Protein AF-A0A932YF43-F1 (afdb_monomer_lite)

pLDDT: mean 91.34, std 9.12, range [43.31, 97.31]

Foldseek 3Di:
DQKDADPVHNLDIDGNDFPQAQQNHQVVDCWHDDLFWIQDVVRDIAGDDPFKGWWKDKLNHTDSCRRNDTDDPPIHIDTDIGNDDPVVSVVSSVVSDGDPD

Secondary structure (DSSP, 8-state):
--EEEETTEEEEEEE-STT-BHHHHHTTTT-EE-SSEEE-TT--EEE--SS-EEEEEETTEE-TTGGGSBPPTT--EEEEEES--HHHHHHHHHHS-----

Sequence (101 aa):
PSVYIEGTNPNVIKIKKSGITWNDFFNTLPFSLTHECLTTGTKETFCSNTTKTLRFYLNGVRKTTVLEEVIQSGDQLLVSYGNEGDDVISRQLRSITEPTL

Structure (mmCIF, N/CA/C/O backbone):
data_AF-A0A932YF43-F1
#
_entry.id   AF-A0A932YF43-F1
#
loop_
_atom_site.group_PDB
_atom_site.id
_atom_site.type_symbol
_atom_site.label_atom_id
_atom_site.label_alt_id
_atom_site.label_comp_id
_atom_site.label_asym_id
_atom_site.label_entity_id
_atom_site.label_seq_id
_atom_site.pdbx_PDB_ins_code
_atom_site.Cartn_x
_atom_site.Cartn_y
_atom_site.Cartn_z
_atom_site.occupancy
_atom_site.B_iso_or_equiv
_atom_site.auth_seq_id
_atom_site.auth_comp_id
_atom_site.auth_asym_id
_atom_site.auth_atom_id
_atom_site.pdbx_PDB_model_num
ATOM 1 N N . PRO A 1 1 ? -9.454 9.595 14.809 1.00 77.19 1 PRO A N 1
ATOM 2 C CA . PRO A 1 1 ? -9.404 8.961 13.467 1.00 77.19 1 PRO A CA 1
ATOM 3 C C . PRO A 1 1 ? -10.320 7.733 13.395 1.00 77.19 1 PRO A C 1
ATOM 5 O O . PRO A 1 1 ? -10.328 6.933 14.329 1.00 77.19 1 PRO A O 1
ATOM 8 N N . SER A 1 2 ? -11.097 7.607 12.316 1.00 89.00 2 SER A N 1
ATOM 9 C CA . SER A 1 2 ? -11.957 6.437 12.054 1.00 89.00 2 SER A CA 1
ATOM 10 C C . SER A 1 2 ? -11.160 5.201 11.629 1.00 89.00 2 SER A C 1
ATOM 12 O O . SER A 1 2 ? -11.649 4.083 11.755 1.00 89.00 2 SER A O 1
ATOM 14 N N . VAL A 1 3 ? -9.931 5.413 11.163 1.00 93.44 3 VAL A N 1
ATOM 15 C CA . VAL A 1 3 ? -8.941 4.400 10.805 1.00 93.44 3 VAL A CA 1
ATOM 16 C C . VAL A 1 3 ? -7.550 4.954 11.119 1.00 93.44 3 VAL A C 1
ATOM 18 O O . VAL A 1 3 ? -7.351 6.166 11.010 1.00 93.44 3 VAL A O 1
ATOM 21 N N . TYR A 1 4 ? -6.637 4.125 11.624 1.00 92.94 4 TYR A N 1
ATOM 22 C CA . TYR A 1 4 ? -5.275 4.533 11.994 1.00 92.94 4 TYR A CA 1
ATOM 23 C C . TYR A 1 4 ? -4.344 3.326 12.148 1.00 92.94 4 TYR A C 1
ATOM 25 O O . TYR A 1 4 ? -4.802 2.208 12.373 1.00 92.94 4 TYR A O 1
ATOM 33 N N . ILE A 1 5 ? -3.037 3.576 12.075 1.00 92.19 5 ILE A N 1
ATOM 34 C CA . ILE A 1 5 ? -1.991 2.588 12.364 1.00 92.19 5 ILE A CA 1
ATOM 35 C C . ILE A 1 5 ? -1.903 2.356 13.880 1.00 92.19 5 ILE A C 1
ATOM 37 O O . ILE A 1 5 ? -1.867 3.312 14.657 1.00 92.19 5 ILE A O 1
ATOM 41 N N . GLU A 1 6 ? -1.867 1.097 14.312 1.00 91.75 6 GLU A N 1
ATOM 42 C CA . GLU A 1 6 ? -1.666 0.729 15.713 1.00 91.75 6 GLU A CA 1
ATOM 43 C C . GLU A 1 6 ? -0.275 1.159 16.201 1.00 91.75 6 GLU A C 1
ATOM 45 O O . GLU A 1 6 ? 0.747 0.806 15.622 1.00 91.75 6 GLU A O 1
ATOM 50 N N . GLY A 1 7 ? -0.221 1.915 17.302 1.00 88.62 7 GLY A N 1
ATOM 51 C CA . GLY A 1 7 ? 1.037 2.491 17.791 1.00 88.62 7 GLY A CA 1
ATOM 52 C C . GLY A 1 7 ? 2.077 1.46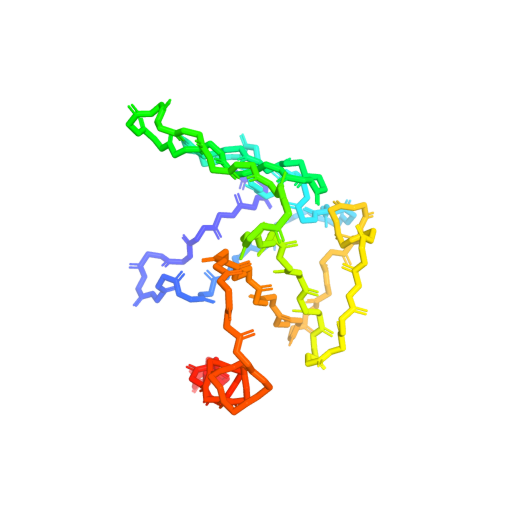1 18.244 1.00 88.62 7 GLY A C 1
ATOM 53 O O . GLY A 1 7 ? 3.269 1.742 18.193 1.00 88.62 7 GLY A O 1
ATOM 54 N N . THR A 1 8 ? 1.644 0.274 18.677 1.00 89.88 8 THR A N 1
ATOM 55 C CA . THR A 1 8 ? 2.530 -0.819 19.108 1.00 89.88 8 THR A CA 1
ATOM 56 C C . THR A 1 8 ? 2.954 -1.737 17.962 1.00 89.88 8 THR A C 1
ATOM 58 O O . THR A 1 8 ? 3.945 -2.449 18.106 1.00 89.88 8 THR A O 1
ATOM 61 N N . ASN A 1 9 ? 2.238 -1.727 16.832 1.00 85.75 9 ASN A N 1
ATOM 62 C CA . ASN A 1 9 ? 2.564 -2.523 15.654 1.00 85.75 9 ASN A CA 1
ATOM 63 C C . ASN A 1 9 ? 2.188 -1.763 14.367 1.00 85.75 9 ASN A C 1
ATOM 65 O O . ASN A 1 9 ? 1.013 -1.744 13.990 1.00 85.75 9 ASN A O 1
ATOM 69 N N . PRO A 1 10 ? 3.167 -1.183 13.647 1.00 85.88 10 PRO A N 1
ATOM 70 C CA . PRO A 1 10 ? 2.893 -0.361 12.473 1.00 85.88 10 PRO A CA 1
ATOM 71 C C . PRO A 1 10 ? 2.334 -1.140 11.272 1.00 85.88 10 PRO A C 1
ATOM 73 O O . PRO A 1 10 ? 1.872 -0.523 10.316 1.00 85.88 10 PRO A O 1
ATOM 76 N N . ASN A 1 11 ? 2.340 -2.477 11.325 1.00 84.50 11 ASN A N 1
ATOM 77 C CA . ASN A 1 11 ? 1.748 -3.339 10.301 1.00 84.50 11 ASN A CA 1
ATOM 78 C C . ASN A 1 11 ? 0.243 -3.570 10.517 1.00 84.50 11 ASN A C 1
ATOM 80 O O . ASN A 1 11 ? -0.409 -4.182 9.674 1.00 84.50 11 ASN A O 1
ATOM 84 N N . VAL A 1 12 ? -0.319 -3.112 11.641 1.00 88.06 12 VAL A N 1
ATOM 85 C CA . VAL A 1 12 ? -1.732 -3.303 11.981 1.00 88.06 12 VAL A CA 1
ATOM 86 C C . VAL A 1 12 ? -2.490 -1.995 11.826 1.00 88.06 12 VAL A C 1
ATOM 88 O O . VAL A 1 12 ? -2.123 -0.963 12.386 1.00 88.06 12 VAL A O 1
ATOM 91 N N . ILE A 1 13 ? -3.608 -2.055 11.110 1.00 90.88 13 ILE A N 1
ATOM 92 C CA . ILE A 1 13 ? -4.549 -0.946 10.968 1.00 90.88 13 ILE A CA 1
ATOM 93 C C . ILE A 1 13 ? -5.756 -1.225 11.866 1.00 90.88 13 ILE A C 1
ATOM 95 O O . ILE A 1 13 ? -6.354 -2.298 11.814 1.00 90.88 13 ILE A O 1
ATOM 99 N N . LYS A 1 14 ? -6.141 -0.253 12.697 1.00 92.31 14 LYS A N 1
ATOM 100 C CA . LYS A 1 14 ? -7.366 -0.311 13.506 1.00 92.31 14 LYS A CA 1
ATOM 101 C C . LYS A 1 14 ? -8.467 0.489 12.834 1.00 92.31 14 LYS A C 1
ATOM 103 O O . LYS A 1 14 ? -8.293 1.671 12.540 1.00 92.31 14 LYS A O 1
ATOM 108 N N . ILE A 1 15 ? -9.626 -0.139 12.667 1.00 91.94 15 ILE A N 1
ATOM 109 C CA . ILE A 1 15 ? -10.817 0.451 12.053 1.00 91.94 15 ILE A CA 1
ATOM 110 C C . ILE A 1 15 ? -11.889 0.625 13.131 1.00 91.94 15 ILE A C 1
ATOM 112 O O . ILE A 1 15 ? -12.231 -0.318 13.836 1.00 91.94 15 ILE A O 1
ATOM 116 N N . LYS A 1 16 ? -12.417 1.844 13.270 1.00 90.94 16 LYS A N 1
ATOM 117 C CA . LYS A 1 16 ? -13.481 2.199 14.229 1.00 90.94 16 LYS A CA 1
ATOM 118 C C . LYS A 1 16 ? -14.847 2.414 13.576 1.00 90.94 16 LYS A C 1
ATOM 120 O O . LYS A 1 16 ? -15.848 2.480 14.281 1.00 90.94 16 LYS A O 1
ATOM 125 N N . LYS A 1 17 ? -14.892 2.565 12.250 1.00 91.44 17 LYS A N 1
ATOM 126 C CA . LYS A 1 17 ? -16.109 2.818 11.469 1.00 91.44 17 LYS A CA 1
ATOM 127 C C . LYS A 1 17 ? -16.205 1.793 10.340 1.00 91.44 17 LYS A C 1
ATOM 129 O O . LYS A 1 17 ? -15.206 1.521 9.689 1.00 91.44 17 LYS A O 1
ATOM 134 N N . SER A 1 18 ? -17.389 1.243 10.098 1.00 90.00 18 SER A N 1
ATOM 135 C CA . SER A 1 18 ? -17.626 0.358 8.954 1.00 90.00 18 SER A CA 1
ATOM 136 C C . SER A 1 18 ? -17.549 1.113 7.620 1.00 90.00 18 SER A C 1
ATOM 138 O O . SER A 1 18 ? -17.756 2.328 7.564 1.00 90.00 18 SER A O 1
ATOM 140 N N . GLY A 1 19 ? -17.265 0.382 6.539 1.00 95.12 19 GLY A N 1
ATOM 141 C CA . GLY A 1 19 ? -17.248 0.935 5.180 1.00 95.12 19 GLY A CA 1
ATOM 142 C C . GLY A 1 19 ? -16.017 1.780 4.841 1.00 95.12 19 GLY A C 1
ATOM 143 O O . GLY A 1 19 ? -16.053 2.507 3.859 1.00 95.12 19 GLY A O 1
ATOM 144 N N . ILE A 1 20 ? -14.953 1.711 5.647 1.00 96.25 20 ILE A N 1
ATOM 145 C CA . ILE A 1 20 ? -13.680 2.382 5.361 1.00 96.25 20 ILE A CA 1
ATOM 146 C C . ILE A 1 20 ? -12.962 1.635 4.238 1.00 96.25 20 ILE A C 1
ATOM 148 O O . ILE A 1 20 ? -12.742 0.428 4.341 1.00 96.25 20 ILE A O 1
ATOM 152 N N . THR A 1 21 ? -12.586 2.360 3.191 1.00 96.44 21 THR A N 1
ATOM 153 C CA . THR A 1 21 ? -11.796 1.836 2.072 1.00 96.44 21 THR A CA 1
ATOM 154 C C . THR A 1 21 ? -10.293 1.962 2.317 1.00 96.44 21 THR A C 1
ATOM 156 O O . THR A 1 21 ? -9.846 2.705 3.197 1.00 96.44 21 THR A O 1
ATOM 159 N N . TRP A 1 22 ? -9.483 1.271 1.514 1.00 95.50 22 TRP A N 1
ATOM 160 C CA . TRP A 1 22 ? -8.031 1.473 1.525 1.00 95.50 22 TRP A CA 1
ATOM 161 C C . TRP A 1 22 ? -7.645 2.918 1.180 1.00 95.50 22 TRP A C 1
ATOM 163 O O . TRP A 1 22 ? -6.751 3.471 1.821 1.00 95.50 22 TRP A O 1
ATOM 173 N N . ASN A 1 23 ? -8.347 3.569 0.244 1.00 95.19 23 ASN A N 1
ATOM 174 C CA . ASN A 1 23 ? -8.138 4.987 -0.059 1.00 95.19 23 ASN A CA 1
ATOM 175 C C . ASN A 1 23 ? -8.400 5.884 1.160 1.00 95.19 23 ASN A C 1
ATOM 177 O O . ASN A 1 23 ? -7.595 6.761 1.471 1.00 95.19 23 ASN A O 1
ATOM 181 N N . ASP A 1 24 ? -9.497 5.643 1.888 1.00 94.81 24 ASP A N 1
ATOM 182 C CA . ASP A 1 24 ? -9.810 6.388 3.113 1.00 94.81 24 ASP A CA 1
ATOM 183 C C . ASP A 1 24 ? -8.684 6.276 4.144 1.00 94.81 24 ASP A C 1
ATOM 185 O O . ASP A 1 24 ? -8.342 7.270 4.784 1.00 94.81 24 ASP A O 1
ATOM 189 N N . PHE A 1 25 ? -8.089 5.087 4.295 1.00 94.44 25 PHE A N 1
ATOM 190 C CA . PHE A 1 25 ? -6.942 4.884 5.177 1.00 94.44 25 PHE A CA 1
ATOM 191 C C . PHE A 1 25 ? -5.721 5.693 4.737 1.00 94.44 25 PHE A C 1
ATOM 193 O O . PHE A 1 25 ? -5.175 6.442 5.551 1.00 94.44 25 PHE A O 1
ATOM 200 N N . PHE A 1 26 ? -5.298 5.590 3.476 1.00 93.69 26 PHE A N 1
ATOM 201 C CA . PHE A 1 26 ? -4.108 6.307 3.009 1.00 93.69 26 PHE A CA 1
ATOM 202 C C . PHE A 1 26 ? -4.275 7.826 3.077 1.00 93.69 26 PHE A C 1
ATOM 204 O O . PHE A 1 26 ? -3.327 8.508 3.452 1.00 93.69 26 PHE A O 1
ATOM 211 N N . ASN A 1 27 ? -5.489 8.343 2.867 1.00 92.19 27 ASN A N 1
ATOM 212 C CA . ASN A 1 27 ? -5.802 9.765 3.045 1.00 92.19 27 ASN A CA 1
ATOM 213 C C . ASN A 1 27 ? -5.640 10.265 4.495 1.00 92.19 27 ASN A C 1
ATOM 215 O O . ASN A 1 27 ? -5.638 11.474 4.726 1.00 92.19 27 ASN A O 1
ATOM 219 N N . THR A 1 28 ? -5.505 9.371 5.484 1.00 92.50 28 THR A N 1
ATOM 220 C CA . THR A 1 28 ? -5.172 9.758 6.869 1.00 92.50 28 THR A CA 1
ATOM 221 C C . THR A 1 28 ? -3.679 9.970 7.106 1.00 92.50 28 THR A C 1
ATOM 223 O O . THR A 1 28 ? -3.299 10.540 8.131 1.00 92.50 28 THR A O 1
ATOM 226 N N . LEU A 1 29 ? -2.831 9.497 6.195 1.00 92.56 29 LEU A N 1
ATOM 227 C CA . LEU A 1 29 ? -1.383 9.544 6.322 1.00 92.56 29 LEU A CA 1
ATOM 228 C C . LEU A 1 29 ? -0.816 10.720 5.508 1.00 92.56 29 LEU A C 1
ATOM 230 O O . LEU A 1 29 ? -1.473 11.214 4.595 1.00 92.56 29 LEU A O 1
ATOM 234 N N . PRO A 1 30 ? 0.431 11.160 5.756 1.00 92.31 30 PRO A N 1
ATOM 235 C CA . PRO A 1 30 ? 1.092 12.148 4.899 1.00 92.31 30 PRO A CA 1
ATOM 236 C C . PRO A 1 30 ? 1.510 11.573 3.527 1.00 92.31 30 PRO A C 1
ATOM 238 O O . PRO A 1 30 ? 2.369 12.140 2.868 1.00 92.31 30 PRO A O 1
ATOM 241 N N . PHE A 1 31 ? 0.938 10.448 3.099 1.00 90.88 31 PHE A N 1
ATOM 242 C CA . PHE A 1 31 ? 1.186 9.805 1.811 1.00 90.88 31 PHE A CA 1
ATOM 243 C C . PHE A 1 31 ? -0.102 9.859 0.991 1.00 90.88 31 PHE A C 1
ATOM 245 O O . PHE A 1 31 ? -1.192 9.917 1.553 1.0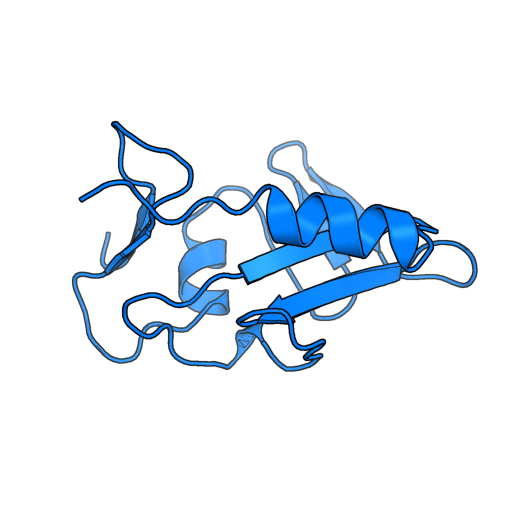0 90.88 31 PHE A O 1
ATOM 252 N N . SER A 1 32 ? 0.002 9.775 -0.329 1.00 91.12 32 SER A N 1
ATOM 253 C CA . SER A 1 32 ? -1.160 9.528 -1.180 1.00 91.12 32 SER A CA 1
ATOM 254 C C . SER A 1 32 ? -0.854 8.450 -2.205 1.00 91.12 32 SER A C 1
ATOM 256 O O . SER A 1 32 ? 0.287 8.268 -2.635 1.00 91.12 32 SER A O 1
ATOM 258 N N . LEU A 1 33 ? -1.893 7.707 -2.572 1.00 95.12 33 LEU A N 1
ATOM 259 C CA . LEU A 1 33 ? -1.832 6.671 -3.587 1.00 95.12 33 LEU A CA 1
ATOM 260 C C . LEU A 1 33 ? -2.897 6.940 -4.640 1.00 95.12 33 LEU A C 1
ATOM 262 O O . LEU A 1 33 ? -4.040 7.263 -4.326 1.00 95.12 33 LEU A O 1
ATOM 266 N N . THR A 1 34 ? -2.513 6.764 -5.893 1.00 94.94 34 THR A N 1
ATOM 267 C CA . THR A 1 34 ? -3.427 6.494 -6.998 1.00 94.94 34 THR A CA 1
ATOM 268 C C . THR A 1 34 ? -3.136 5.092 -7.523 1.00 94.94 34 THR A C 1
ATOM 270 O O . THR A 1 34 ? -2.194 4.431 -7.083 1.00 94.94 34 THR A O 1
ATOM 273 N N . HIS A 1 35 ? -3.904 4.645 -8.513 1.00 93.50 35 HIS A N 1
ATOM 274 C CA . HIS A 1 35 ? -3.646 3.372 -9.195 1.00 93.50 35 HIS A CA 1
ATOM 275 C C . HIS A 1 35 ? -2.273 3.300 -9.868 1.00 93.50 35 HIS A C 1
ATOM 277 O O . HIS A 1 35 ? -1.773 2.206 -10.121 1.00 93.50 35 HIS A O 1
ATOM 283 N N . GLU A 1 36 ? -1.646 4.448 -10.132 1.00 95.44 36 GLU A N 1
ATOM 284 C CA . GLU A 1 36 ? -0.376 4.515 -10.851 1.00 95.44 36 GLU A CA 1
ATOM 285 C C . GLU A 1 36 ? 0.754 5.162 -10.055 1.00 95.44 36 GLU A C 1
ATOM 287 O O . GLU A 1 36 ? 1.911 4.876 -10.361 1.00 95.44 36 GLU A O 1
ATOM 292 N N . CYS A 1 37 ? 0.457 5.995 -9.054 1.00 96.44 37 CYS A N 1
ATOM 293 C CA . CYS A 1 37 ? 1.445 6.824 -8.371 1.00 96.44 37 CYS A CA 1
ATOM 294 C C . CYS A 1 37 ? 1.378 6.698 -6.847 1.00 96.44 37 CYS A C 1
ATOM 296 O O . CYS A 1 37 ? 0.304 6.747 -6.254 1.00 96.44 37 CYS A O 1
ATOM 298 N N . LEU A 1 38 ? 2.548 6.621 -6.216 1.00 95.94 38 LEU A N 1
ATOM 299 C CA . LEU A 1 38 ? 2.750 6.830 -4.783 1.00 95.94 38 LEU A CA 1
ATOM 300 C C . LEU A 1 38 ? 3.398 8.200 -4.571 1.00 95.94 38 LEU A C 1
ATOM 302 O O . LEU A 1 38 ? 4.472 8.444 -5.118 1.00 95.94 38 LEU A O 1
ATOM 306 N N . THR A 1 39 ? 2.803 9.056 -3.744 1.00 96.19 39 THR A N 1
ATOM 307 C CA . THR A 1 39 ? 3.436 10.287 -3.254 1.00 96.19 39 THR A CA 1
ATOM 308 C C . THR A 1 39 ? 3.760 10.148 -1.769 1.00 96.19 39 THR A C 1
ATOM 310 O O . THR A 1 39 ? 2.900 9.789 -0.964 1.00 96.19 39 THR A O 1
ATOM 313 N N . THR A 1 40 ? 5.010 10.414 -1.393 1.00 94.56 40 THR A N 1
ATOM 314 C CA . THR A 1 40 ? 5.503 10.266 -0.019 1.00 94.56 40 THR A CA 1
ATOM 315 C C . THR A 1 40 ? 5.247 11.499 0.846 1.00 94.56 40 THR A C 1
ATOM 317 O O . THR A 1 40 ? 4.990 12.590 0.337 1.00 94.56 40 THR A O 1
ATOM 320 N N . GLY A 1 41 ? 5.419 11.366 2.168 1.00 91.81 41 GLY A N 1
ATOM 321 C CA . GLY A 1 41 ? 5.402 12.509 3.097 1.00 91.81 41 GLY A CA 1
ATOM 322 C C . GLY A 1 41 ? 6.464 13.575 2.823 1.00 91.81 41 GLY A C 1
ATOM 323 O O . GLY A 1 41 ? 6.277 14.737 3.179 1.00 91.81 41 GLY A O 1
ATOM 324 N N . THR A 1 42 ? 7.547 13.213 2.131 1.00 95.44 42 THR A N 1
ATOM 325 C CA . THR A 1 42 ? 8.578 14.135 1.628 1.00 95.44 42 THR A CA 1
ATOM 326 C C . THR A 1 42 ? 8.214 14.766 0.280 1.00 95.44 42 THR A C 1
ATOM 328 O O . THR A 1 42 ? 8.992 15.555 -0.250 1.00 95.44 42 THR A O 1
ATOM 331 N N . LYS A 1 43 ? 7.014 14.484 -0.248 1.00 94.25 43 LYS A N 1
ATOM 332 C CA . LYS A 1 43 ? 6.484 14.920 -1.553 1.00 94.25 43 LYS A CA 1
ATOM 333 C C . LYS A 1 43 ? 7.184 14.309 -2.770 1.00 94.25 43 LYS A C 1
ATOM 335 O O . LYS A 1 43 ? 6.960 14.758 -3.894 1.00 94.25 43 LYS A O 1
ATOM 340 N N . GLU A 1 44 ? 7.992 13.270 -2.582 1.00 96.94 44 GLU A N 1
ATOM 341 C CA . GLU A 1 44 ? 8.544 12.503 -3.699 1.00 96.94 44 GLU A CA 1
ATOM 342 C C . GLU A 1 44 ? 7.435 11.670 -4.333 1.00 96.94 44 GLU A C 1
ATOM 344 O O . GLU A 1 44 ? 6.604 11.100 -3.630 1.00 96.94 44 GLU A O 1
ATOM 349 N N . THR A 1 45 ? 7.398 11.615 -5.664 1.00 97.06 45 THR A N 1
ATOM 350 C CA . THR A 1 45 ? 6.348 10.902 -6.398 1.00 97.06 45 THR A CA 1
ATOM 351 C C . THR A 1 45 ? 6.944 9.810 -7.274 1.00 97.06 45 THR A C 1
ATOM 353 O O . THR A 1 45 ? 7.862 10.044 -8.059 1.00 97.06 45 THR A O 1
ATOM 356 N N . PHE A 1 46 ? 6.383 8.614 -7.147 1.00 96.94 46 PHE A N 1
ATOM 357 C CA . PHE A 1 46 ? 6.797 7.390 -7.812 1.00 96.94 46 PHE A CA 1
ATOM 358 C C . PHE A 1 46 ? 5.631 6.865 -8.648 1.00 96.94 46 PHE A C 1
ATOM 360 O O . PHE A 1 46 ? 4.740 6.199 -8.125 1.00 96.94 46 PHE A O 1
ATOM 367 N N . CYS A 1 47 ? 5.626 7.197 -9.940 1.00 97.31 47 CYS A N 1
ATOM 368 C CA . CYS A 1 47 ? 4.589 6.775 -10.878 1.00 97.31 47 CYS A CA 1
ATOM 369 C C . CYS A 1 47 ? 5.045 5.607 -11.750 1.00 97.31 47 CYS A C 1
ATOM 371 O O . CYS A 1 47 ? 6.204 5.530 -12.174 1.00 97.31 47 CYS A O 1
ATOM 373 N N . SER A 1 48 ? 4.100 4.723 -12.049 1.00 96.88 48 SER A N 1
ATOM 374 C CA . SER A 1 48 ? 4.267 3.634 -13.001 1.00 96.88 48 SER A CA 1
ATOM 375 C C . SER A 1 48 ? 4.688 4.172 -14.367 1.00 96.88 48 SER A C 1
ATOM 377 O O . SER A 1 48 ? 4.200 5.196 -14.835 1.00 96.88 48 SER A O 1
ATOM 379 N N . ASN A 1 49 ? 5.622 3.479 -15.006 1.00 96.06 49 ASN A N 1
ATOM 380 C CA . ASN A 1 49 ? 6.141 3.783 -16.331 1.00 96.06 49 ASN A CA 1
ATOM 381 C C . ASN A 1 49 ? 6.602 2.487 -17.020 1.00 96.06 49 ASN A C 1
ATOM 383 O O . ASN A 1 49 ? 6.315 1.382 -16.560 1.00 96.06 49 ASN A O 1
ATOM 387 N N . THR A 1 50 ? 7.338 2.611 -18.125 1.00 94.88 50 THR A N 1
ATOM 388 C CA . THR A 1 50 ? 7.824 1.472 -18.921 1.00 94.88 50 THR A CA 1
ATOM 389 C C . THR A 1 50 ? 8.805 0.556 -18.186 1.00 94.88 50 THR A C 1
ATOM 391 O O . THR A 1 50 ? 8.976 -0.590 -18.586 1.00 94.88 50 THR A O 1
ATOM 394 N N . THR A 1 51 ? 9.455 1.038 -17.126 1.00 94.31 51 THR A N 1
ATOM 395 C CA . THR A 1 51 ? 10.498 0.305 -16.392 1.00 94.31 51 THR A CA 1
ATOM 396 C C . THR A 1 51 ? 10.105 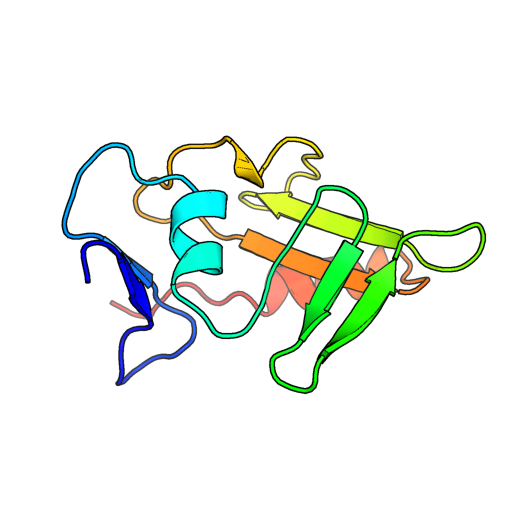-0.053 -14.966 1.00 94.31 51 THR A C 1
ATOM 398 O O . THR A 1 51 ? 10.586 -1.053 -14.448 1.00 94.31 51 THR A O 1
ATOM 401 N N . LYS A 1 52 ? 9.247 0.738 -14.316 1.00 96.50 52 LYS A N 1
ATOM 402 C CA . LYS A 1 52 ? 8.821 0.539 -12.925 1.00 96.50 52 LYS A CA 1
ATOM 403 C C . LYS A 1 52 ? 7.308 0.566 -12.839 1.00 96.50 52 LYS A C 1
ATOM 405 O O . LYS A 1 52 ? 6.668 1.371 -13.503 1.00 96.50 52 LYS A O 1
ATOM 410 N N . THR A 1 53 ? 6.731 -0.280 -12.000 1.00 95.69 53 THR A N 1
ATOM 411 C CA . THR A 1 53 ? 5.281 -0.387 -11.840 1.00 95.69 53 THR A CA 1
ATOM 412 C C . THR A 1 53 ? 4.924 -0.324 -10.366 1.00 95.69 53 THR A C 1
ATOM 414 O O . THR A 1 53 ? 5.541 -1.013 -9.555 1.00 95.69 53 THR A O 1
ATOM 417 N N . LEU A 1 54 ? 3.911 0.472 -10.038 1.00 96.50 54 LEU A N 1
ATOM 418 C CA . LEU A 1 54 ? 3.205 0.411 -8.768 1.00 96.50 54 LEU A CA 1
ATOM 419 C C . LEU A 1 54 ? 2.202 -0.745 -8.835 1.00 96.50 54 LEU A C 1
ATOM 421 O O . LEU A 1 54 ? 1.391 -0.837 -9.758 1.00 96.50 54 LEU A O 1
ATOM 425 N N . ARG A 1 55 ? 2.295 -1.679 -7.896 1.00 95.81 55 ARG A N 1
ATOM 426 C CA . ARG A 1 55 ? 1.488 -2.895 -7.860 1.00 95.81 55 ARG A CA 1
ATOM 427 C C . ARG A 1 55 ? 0.874 -3.052 -6.485 1.00 95.81 55 ARG A C 1
ATOM 429 O O . ARG A 1 55 ? 1.532 -2.840 -5.469 1.00 95.81 55 ARG A O 1
ATOM 436 N N . PHE A 1 56 ? -0.369 -3.503 -6.491 1.00 96.62 56 PHE A N 1
ATOM 437 C CA . PHE A 1 56 ? -1.137 -3.775 -5.293 1.00 96.62 56 PHE A CA 1
ATOM 438 C C . PHE A 1 56 ? -1.512 -5.248 -5.247 1.00 96.62 56 PHE A C 1
ATOM 440 O O . PHE A 1 56 ? -1.948 -5.805 -6.262 1.00 96.62 56 PHE A O 1
ATOM 447 N N . TYR A 1 57 ? -1.370 -5.857 -4.074 1.00 96.19 57 TYR A N 1
ATOM 448 C CA . TYR A 1 57 ? -1.823 -7.218 -3.820 1.00 96.19 57 TYR A CA 1
ATOM 449 C C . TYR A 1 57 ? -2.674 -7.233 -2.561 1.00 96.19 57 TYR A C 1
ATOM 451 O O . TYR A 1 57 ? -2.178 -6.912 -1.483 1.00 96.19 57 TYR A O 1
ATOM 459 N N . LEU A 1 58 ? -3.941 -7.610 -2.712 1.00 95.94 58 LEU A N 1
ATOM 460 C CA . LEU A 1 58 ? -4.858 -7.821 -1.600 1.00 95.94 58 LEU A CA 1
ATOM 461 C C . LEU A 1 58 ? -4.924 -9.320 -1.332 1.00 95.94 58 LEU A C 1
ATOM 463 O O . LEU A 1 58 ? -5.272 -10.087 -2.232 1.00 95.94 58 LEU A O 1
ATOM 467 N N . ASN A 1 59 ? -4.554 -9.739 -0.124 1.00 94.44 59 ASN A N 1
ATOM 468 C CA . ASN A 1 59 ? -4.524 -11.148 0.280 1.00 94.44 59 ASN A CA 1
ATOM 469 C C . ASN A 1 59 ? -3.727 -12.018 -0.717 1.00 94.44 59 ASN A C 1
ATOM 471 O O . ASN A 1 59 ? -4.144 -13.106 -1.108 1.00 94.44 59 ASN A O 1
ATOM 475 N N . GLY A 1 60 ? -2.596 -11.486 -1.199 1.00 93.69 60 GLY A N 1
ATOM 476 C CA . GLY A 1 60 ? -1.713 -12.145 -2.170 1.00 93.69 60 GLY A CA 1
ATOM 477 C C . GLY A 1 60 ? -2.151 -12.062 -3.636 1.00 93.69 60 GLY A C 1
ATOM 478 O O . GLY A 1 60 ? -1.373 -12.419 -4.519 1.00 93.69 60 GLY A O 1
ATOM 479 N N . VAL A 1 61 ? -3.349 -11.550 -3.929 1.00 95.00 61 VAL A N 1
ATOM 480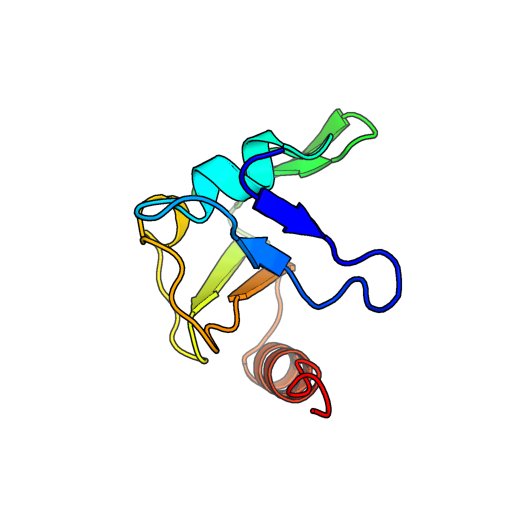 C CA . VAL A 1 61 ? -3.877 -11.458 -5.296 1.00 95.00 61 VAL A CA 1
ATOM 481 C C . VAL A 1 61 ? -3.678 -10.054 -5.850 1.00 95.00 61 VAL A C 1
ATOM 483 O O . VAL A 1 61 ? -4.100 -9.067 -5.246 1.00 95.00 61 VAL A O 1
ATOM 486 N N . ARG A 1 62 ? -3.060 -9.955 -7.034 1.00 95.12 62 ARG A N 1
ATOM 487 C CA . ARG A 1 62 ? -2.861 -8.672 -7.717 1.00 95.12 62 ARG A CA 1
ATOM 488 C C . ARG A 1 62 ? -4.212 -8.033 -8.042 1.00 95.12 62 ARG A C 1
ATOM 490 O O . ARG A 1 62 ? -5.024 -8.647 -8.732 1.00 95.12 62 ARG A O 1
ATOM 497 N N . LYS A 1 63 ? -4.433 -6.794 -7.599 1.00 95.69 63 LYS A N 1
ATOM 498 C CA . LYS A 1 63 ? -5.715 -6.096 -7.779 1.00 95.69 63 LYS A CA 1
ATOM 499 C C . LYS A 1 63 ? -5.497 -4.620 -8.080 1.00 95.69 63 LYS A C 1
ATOM 501 O O . LYS A 1 63 ? -4.931 -3.904 -7.270 1.00 95.69 63 LYS A O 1
ATOM 506 N N . THR A 1 64 ? -5.934 -4.155 -9.247 1.00 93.25 64 THR A N 1
ATOM 507 C CA . THR A 1 64 ? -5.734 -2.756 -9.663 1.00 93.25 64 THR A CA 1
ATOM 508 C C . THR A 1 64 ? -6.728 -1.796 -9.031 1.00 93.25 64 THR A C 1
ATOM 510 O O . THR A 1 64 ? -6.433 -0.622 -8.988 1.00 93.25 64 THR A O 1
ATOM 513 N N . THR A 1 65 ? -7.872 -2.265 -8.536 1.00 94.00 65 THR A N 1
ATOM 514 C CA . THR A 1 65 ? -8.932 -1.432 -7.934 1.00 94.00 65 THR A CA 1
ATOM 515 C C . THR A 1 65 ? -8.942 -1.539 -6.410 1.00 94.00 65 THR A C 1
ATOM 517 O O . THR A 1 65 ? -9.996 -1.576 -5.786 1.00 94.00 65 THR A O 1
ATOM 520 N N . VAL A 1 66 ? -7.773 -1.733 -5.788 1.00 96.00 66 VAL A N 1
ATOM 521 C CA . VAL A 1 66 ? -7.717 -2.015 -4.344 1.00 96.00 66 VAL A CA 1
ATOM 522 C C . VAL A 1 66 ? -8.121 -0.808 -3.500 1.00 96.00 66 VAL A C 1
ATOM 524 O O . VAL A 1 66 ? -8.626 -0.975 -2.396 1.00 96.00 66 VAL A O 1
ATOM 527 N N . LEU A 1 67 ? -7.902 0.405 -4.014 1.00 95.81 67 LEU A N 1
ATOM 528 C CA . LEU A 1 67 ? -8.147 1.646 -3.285 1.00 95.81 67 LEU A CA 1
ATOM 529 C C . LEU A 1 67 ? -9.641 1.843 -2.991 1.00 95.81 67 LEU A C 1
ATOM 531 O O . LEU A 1 67 ? -9.982 2.420 -1.961 1.00 95.81 67 LEU A O 1
ATOM 535 N N . GLU A 1 68 ? -10.518 1.317 -3.845 1.00 96.31 68 GLU A N 1
ATOM 536 C CA . GLU A 1 68 ? -11.972 1.360 -3.690 1.00 96.31 68 GLU A CA 1
ATOM 537 C C . GLU A 1 68 ? -12.536 0.246 -2.788 1.00 96.31 68 GLU A C 1
ATOM 539 O O . GLU A 1 68 ? -13.711 0.288 -2.421 1.00 96.31 68 GLU A O 1
ATOM 544 N N . GLU A 1 69 ? -11.734 -0.756 -2.421 1.00 96.38 69 GLU A N 1
ATOM 545 C CA . GLU A 1 69 ? -12.201 -1.898 -1.630 1.00 96.38 69 GLU A CA 1
ATOM 546 C C . GLU A 1 69 ? -12.347 -1.530 -0.152 1.00 96.38 69 GLU A C 1
ATOM 548 O O . GLU A 1 69 ? -11.463 -0.909 0.446 1.00 96.38 69 GLU A O 1
ATOM 553 N N . VAL A 1 70 ? -13.460 -1.956 0.452 1.00 97.00 70 VAL A N 1
ATOM 554 C CA . VAL A 1 70 ? -13.700 -1.817 1.894 1.00 97.00 70 VAL A CA 1
ATOM 555 C C . VAL A 1 70 ? -12.803 -2.790 2.647 1.00 97.00 70 VAL A C 1
ATOM 557 O O . VAL A 1 70 ? -12.881 -3.996 2.415 1.00 97.00 70 VAL A O 1
ATOM 560 N N . ILE A 1 71 ? -12.018 -2.275 3.593 1.00 95.25 71 ILE A N 1
ATOM 561 C CA . ILE A 1 71 ? -11.096 -3.081 4.396 1.00 95.25 71 ILE A CA 1
ATOM 562 C C . ILE A 1 71 ? -11.889 -4.050 5.279 1.00 95.25 71 ILE A C 1
ATOM 564 O O . ILE A 1 71 ? -12.750 -3.629 6.060 1.00 95.25 71 ILE A O 1
ATOM 568 N N . GLN A 1 72 ? -11.573 -5.340 5.178 1.00 94.38 72 GLN A N 1
ATOM 569 C CA . GLN A 1 72 ? -12.110 -6.390 6.037 1.00 94.38 72 GLN A CA 1
ATOM 570 C C . GLN A 1 72 ? -11.106 -6.802 7.116 1.00 94.38 72 GLN A C 1
ATOM 572 O O . GLN A 1 72 ? -9.897 -6.582 7.020 1.00 94.38 72 GLN A O 1
ATOM 577 N N . SER A 1 73 ? -11.620 -7.418 8.182 1.00 90.44 73 SER A N 1
ATOM 578 C CA . SER A 1 73 ? -10.771 -7.974 9.235 1.00 90.44 73 SER A CA 1
ATOM 579 C C . SER A 1 73 ? -9.875 -9.075 8.670 1.00 90.44 73 SER A C 1
ATOM 581 O O . SER A 1 73 ? -10.376 -10.027 8.079 1.00 90.44 73 SER A O 1
ATOM 583 N N . GLY A 1 74 ? -8.569 -8.966 8.912 1.00 89.81 74 GLY A N 1
ATOM 584 C CA . GLY A 1 74 ? -7.573 -9.924 8.427 1.00 89.81 74 GLY A CA 1
ATOM 585 C C . GLY A 1 74 ? -7.050 -9.640 7.018 1.00 89.81 74 GLY A C 1
ATOM 586 O O . GLY A 1 74 ? -6.145 -10.344 6.582 1.00 89.81 74 GLY A O 1
ATOM 587 N N . ASP A 1 75 ? -7.557 -8.611 6.328 1.00 94.00 75 ASP A N 1
ATOM 588 C CA . ASP A 1 75 ? -7.010 -8.246 5.025 1.00 94.00 75 ASP A CA 1
ATOM 589 C C . ASP A 1 75 ? -5.544 -7.812 5.128 1.00 94.00 75 ASP A C 1
ATOM 591 O O . ASP A 1 75 ? -5.135 -7.058 6.017 1.00 94.00 75 ASP A O 1
ATOM 595 N N . GLN A 1 76 ? -4.767 -8.246 4.144 1.00 93.12 76 GLN A N 1
ATOM 596 C CA . GLN A 1 76 ? -3.367 -7.908 3.964 1.00 93.12 76 GLN A CA 1
ATOM 597 C C . GLN A 1 76 ? -3.189 -7.164 2.645 1.00 93.12 76 GLN A C 1
ATOM 599 O O . GLN A 1 76 ? -3.503 -7.698 1.578 1.00 93.12 76 GLN A O 1
ATOM 604 N N . LEU A 1 77 ? -2.649 -5.946 2.708 1.00 93.75 77 LEU A N 1
ATOM 605 C CA . LEU A 1 77 ? -2.315 -5.161 1.525 1.00 93.75 77 LEU A CA 1
ATOM 606 C C . LEU A 1 77 ? -0.799 -5.042 1.362 1.00 93.75 77 LEU A C 1
ATOM 608 O O . LEU A 1 77 ? -0.119 -4.470 2.211 1.00 93.75 77 LEU A O 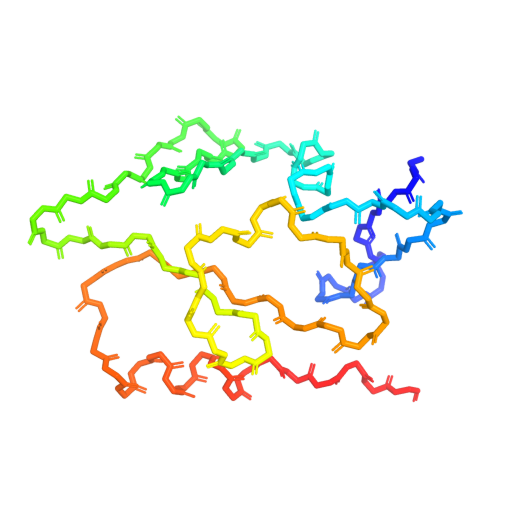1
ATOM 612 N N . LEU A 1 78 ? -0.287 -5.507 0.222 1.00 94.69 78 LEU A N 1
ATOM 613 C CA . LEU A 1 78 ? 1.046 -5.158 -0.266 1.00 94.69 78 LEU A CA 1
ATOM 614 C C . LEU A 1 78 ? 0.940 -4.013 -1.275 1.00 94.69 78 LEU A C 1
ATOM 616 O O . LEU A 1 78 ? 0.245 -4.147 -2.284 1.00 94.69 78 LEU A O 1
ATOM 620 N N . VAL A 1 79 ? 1.696 -2.940 -1.045 1.00 94.50 79 VAL A N 1
ATOM 621 C CA . VAL A 1 79 ? 1.975 -1.893 -2.038 1.00 94.50 79 VAL A CA 1
ATOM 622 C C . VAL A 1 79 ? 3.454 -1.984 -2.401 1.00 94.50 79 VAL A C 1
ATOM 624 O O . VAL A 1 79 ? 4.308 -1.767 -1.546 1.00 94.50 79 VAL A O 1
ATOM 627 N N . SER A 1 80 ? 3.764 -2.319 -3.653 1.00 95.19 80 SER A N 1
ATOM 628 C CA . SER A 1 80 ? 5.141 -2.436 -4.148 1.00 95.19 80 SER A CA 1
ATOM 629 C C . SER A 1 80 ? 5.357 -1.525 -5.354 1.00 95.19 80 SER A C 1
ATOM 631 O O . SER A 1 80 ? 4.512 -1.458 -6.245 1.00 95.19 80 SER A O 1
ATOM 633 N N . TYR A 1 81 ? 6.491 -0.822 -5.393 1.00 95.62 81 TYR A N 1
ATOM 634 C CA . TYR A 1 81 ? 6.897 0.013 -6.520 1.00 95.62 81 TYR A CA 1
ATOM 635 C C . TYR A 1 81 ? 8.293 -0.376 -7.004 1.00 95.62 81 TYR A C 1
ATOM 637 O O . TYR A 1 81 ? 9.276 -0.231 -6.278 1.00 95.62 81 TYR A O 1
ATOM 645 N N . GLY A 1 82 ? 8.403 -0.800 -8.264 1.00 95.31 82 GLY A N 1
ATOM 646 C CA . GLY A 1 82 ? 9.696 -1.130 -8.858 1.00 95.31 82 GLY A CA 1
ATOM 647 C C . GLY A 1 82 ? 9.596 -1.954 -10.135 1.00 95.31 82 GLY A C 1
ATOM 648 O O . GLY A 1 82 ? 8.528 -2.107 -10.723 1.00 95.31 82 GLY A O 1
ATOM 649 N N . ASN A 1 83 ? 10.735 -2.486 -10.569 1.00 93.44 83 ASN A N 1
ATOM 650 C CA . ASN A 1 83 ? 10.866 -3.414 -11.696 1.00 93.44 83 ASN A CA 1
ATOM 651 C C . ASN A 1 83 ? 10.942 -4.879 -11.225 1.00 93.44 83 ASN A C 1
ATOM 653 O O . ASN A 1 83 ? 11.540 -5.724 -11.886 1.00 93.44 83 ASN A O 1
ATOM 657 N N . GLU A 1 84 ? 10.390 -5.155 -10.046 1.00 89.06 84 GLU A N 1
ATOM 658 C CA . GLU A 1 84 ? 10.524 -6.422 -9.335 1.00 89.06 84 GLU A CA 1
ATOM 659 C C . GLU A 1 84 ? 9.970 -7.597 -10.147 1.00 89.06 84 GLU A C 1
ATOM 661 O O . GLU A 1 84 ? 8.908 -7.485 -10.767 1.00 89.06 84 GLU A O 1
ATOM 666 N N . GLY A 1 85 ? 10.688 -8.720 -10.126 1.00 88.69 85 GLY A N 1
ATOM 667 C CA . GLY A 1 85 ? 10.201 -10.000 -10.630 1.00 88.69 85 GLY A CA 1
ATOM 668 C C . GLY A 1 85 ? 9.323 -10.722 -9.608 1.00 88.69 85 GLY A C 1
ATOM 669 O O . GLY A 1 85 ? 9.247 -10.337 -8.436 1.00 88.69 85 GLY A O 1
ATOM 670 N N . ASP A 1 86 ? 8.681 -11.800 -10.050 1.00 88.50 86 ASP A N 1
ATOM 671 C CA . ASP A 1 86 ? 7.750 -12.584 -9.230 1.00 88.50 86 ASP A CA 1
ATOM 672 C C . ASP A 1 86 ? 8.403 -13.165 -7.963 1.00 88.50 86 ASP A C 1
ATOM 674 O O . ASP A 1 86 ? 7.739 -13.337 -6.937 1.00 88.50 86 ASP A O 1
ATOM 678 N N . ASP A 1 87 ? 9.715 -13.427 -7.988 1.00 92.38 87 ASP A N 1
ATOM 679 C CA . ASP A 1 87 ? 10.469 -13.926 -6.835 1.00 92.38 87 ASP A CA 1
ATOM 680 C C . ASP A 1 87 ? 10.569 -12.882 -5.711 1.00 92.38 87 ASP A C 1
ATOM 682 O O . ASP A 1 87 ? 10.429 -13.217 -4.532 1.00 92.38 87 ASP A O 1
ATOM 686 N N . VAL A 1 88 ? 10.772 -11.609 -6.066 1.00 93.56 88 VAL A N 1
ATOM 687 C CA . VAL A 1 88 ? 10.838 -10.497 -5.111 1.00 93.56 88 VAL A CA 1
ATOM 688 C C . VAL A 1 88 ? 9.461 -10.261 -4.501 1.00 93.56 88 VAL A C 1
ATOM 690 O O . VAL A 1 88 ? 9.344 -10.204 -3.276 1.00 93.56 88 VAL A O 1
ATOM 693 N N . ILE A 1 89 ? 8.418 -10.221 -5.335 1.00 94.75 89 ILE A N 1
ATOM 694 C CA . ILE A 1 89 ? 7.029 -10.065 -4.884 1.00 94.75 89 ILE A CA 1
ATOM 695 C C . ILE A 1 89 ? 6.641 -11.198 -3.930 1.00 94.75 89 ILE A C 1
ATOM 697 O O . ILE A 1 89 ? 6.085 -10.953 -2.862 1.00 94.75 89 ILE A O 1
ATOM 701 N N . SER A 1 90 ? 7.001 -12.440 -4.260 1.00 92.12 90 SER A N 1
ATOM 702 C CA . SER A 1 90 ? 6.736 -13.600 -3.402 1.00 92.12 90 SER A CA 1
ATOM 703 C C . SER A 1 90 ? 7.406 -13.481 -2.030 1.00 92.12 90 SER A C 1
ATOM 705 O O . SER A 1 90 ? 6.818 -13.877 -1.023 1.00 92.12 90 SER A O 1
ATOM 707 N N . ARG A 1 91 ? 8.627 -12.931 -1.959 1.00 92.88 91 ARG A N 1
ATOM 708 C CA . ARG A 1 91 ? 9.307 -12.668 -0.679 1.00 92.88 91 ARG A CA 1
ATOM 709 C C . ARG A 1 91 ? 8.619 -11.559 0.116 1.00 92.88 91 ARG A C 1
ATOM 711 O O . ARG A 1 91 ? 8.459 -11.714 1.322 1.00 92.88 91 ARG A O 1
ATOM 718 N N . GLN A 1 92 ? 8.185 -10.485 -0.544 1.00 93.44 92 GLN A N 1
ATOM 719 C CA . GLN A 1 92 ? 7.448 -9.399 0.109 1.00 93.44 92 GLN A CA 1
ATOM 720 C C . GLN A 1 92 ? 6.119 -9.890 0.686 1.00 93.44 92 GLN A C 1
ATOM 722 O O . GLN A 1 92 ? 5.844 -9.647 1.857 1.00 93.44 92 GLN A O 1
ATOM 727 N N . LEU A 1 93 ? 5.339 -10.659 -0.079 1.00 92.12 93 LEU A N 1
ATOM 728 C CA . LEU A 1 93 ? 4.088 -11.253 0.403 1.00 92.12 93 LEU A CA 1
ATOM 729 C C . LEU A 1 93 ? 4.297 -12.120 1.652 1.00 92.12 93 LEU A C 1
ATOM 731 O O . LEU A 1 93 ? 3.544 -12.002 2.609 1.00 92.12 93 LEU A O 1
ATOM 735 N N . ARG A 1 94 ? 5.362 -12.932 1.691 1.00 90.50 94 ARG A N 1
ATOM 736 C CA . ARG A 1 94 ? 5.708 -13.748 2.872 1.00 90.50 94 ARG A CA 1
ATOM 737 C C . ARG A 1 94 ? 6.158 -12.926 4.081 1.00 90.50 94 ARG A C 1
ATOM 739 O O . ARG A 1 94 ? 6.131 -13.442 5.192 1.00 90.50 94 ARG A O 1
ATOM 746 N N . SER A 1 95 ? 6.610 -11.688 3.871 1.00 88.31 95 SER A N 1
ATOM 747 C CA . SER A 1 95 ? 7.025 -10.791 4.957 1.00 88.31 95 SER A CA 1
ATOM 748 C C . SER A 1 95 ? 5.849 -10.111 5.660 1.00 88.31 95 SER A C 1
ATOM 750 O O . SER A 1 95 ? 6.028 -9.585 6.757 1.00 88.31 95 SER A O 1
ATOM 752 N N . ILE A 1 96 ? 4.647 -10.158 5.070 1.00 84.75 96 ILE A N 1
ATOM 753 C CA . ILE A 1 96 ? 3.413 -9.707 5.715 1.00 84.75 96 ILE A CA 1
ATOM 754 C C . ILE A 1 96 ? 2.999 -10.791 6.710 1.00 84.75 96 ILE A C 1
ATOM 756 O O . ILE A 1 96 ? 2.193 -11.673 6.425 1.00 84.75 96 ILE A O 1
ATOM 760 N N . THR A 1 97 ? 3.634 -10.784 7.876 1.00 69.00 97 THR A N 1
ATOM 761 C CA . THR A 1 97 ? 3.278 -11.687 8.968 1.00 69.00 97 THR A CA 1
ATOM 762 C C . THR A 1 97 ? 1.880 -11.349 9.466 1.00 69.00 97 THR A C 1
ATOM 764 O O . THR A 1 97 ? 1.560 -10.168 9.632 1.00 69.00 97 THR A O 1
ATOM 767 N N . GLU A 1 98 ? 1.067 -12.366 9.760 1.00 60.69 98 GLU A N 1
ATOM 768 C CA . GLU A 1 98 ? -0.151 -12.141 10.535 1.00 60.69 98 GLU A CA 1
ATOM 769 C C . GLU A 1 98 ? 0.211 -11.420 11.840 1.00 60.69 98 GLU A C 1
ATOM 771 O O . GLU A 1 98 ? 1.238 -11.741 12.452 1.00 60.69 98 GLU A O 1
ATOM 776 N N . PRO A 1 99 ? -0.589 -10.433 12.275 1.0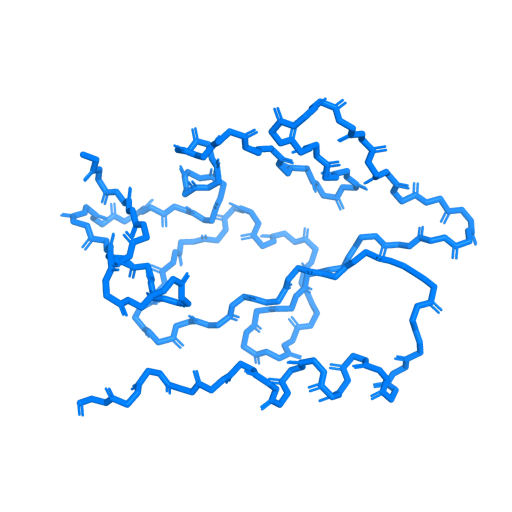0 54.28 99 PRO A N 1
ATOM 777 C CA . PRO A 1 99 ? -0.426 -9.876 13.603 1.00 54.28 99 PRO A CA 1
ATOM 778 C C . PRO A 1 99 ? -0.574 -11.036 14.585 1.00 54.28 99 PRO A C 1
ATOM 780 O O . PRO A 1 99 ? -1.640 -11.645 14.655 1.00 54.28 99 PRO A O 1
ATOM 783 N N . THR A 1 100 ? 0.495 -11.383 15.300 1.00 48.06 100 THR A N 1
ATOM 784 C CA . THR A 1 100 ? 0.408 -12.345 16.400 1.00 48.06 100 THR A CA 1
ATOM 785 C C . THR A 1 100 ? -0.649 -11.830 17.374 1.00 48.06 100 THR A C 1
ATOM 787 O O . THR A 1 100 ? -0.475 -10.733 17.914 1.00 48.06 100 THR A O 1
ATOM 790 N N . LEU A 1 101 ? -1.749 -12.581 17.499 1.00 43.31 101 LEU A N 1
ATOM 791 C CA . LEU A 1 101 ? -2.855 -12.323 18.427 1.00 43.31 101 LEU A CA 1
ATOM 792 C C . LEU A 1 101 ? -2.371 -12.260 19.878 1.00 43.31 101 LEU A C 1
ATOM 794 O O . LEU A 1 101 ? -1.518 -13.100 20.249 1.00 43.31 101 LEU A O 1
#

Radius of gyration: 13.73 Å; chains: 1; bounding box: 28×29×38 Å